Protein AF-A0A9N9JNA2-F1 (afdb_monomer_lite)

Sequence (66 aa):
FLQQSIKDGTIKEEDTEGVEVAVQCIGEAFGVNIEDPDQKTLYTTKAPLLSIFEVAVKTQERITKA

Radius of gyration: 14.93 Å; chains: 1; bounding box: 30×40×25 Å

InterPro domains:
  IPR032374 SGTA, homodimerisation domain [PF16546] (1-55)

Secondary structure (DSSP, 8-state):
-HHHHHHTTSS-HHHHHHHHHHHHHHHHHHT--TT-HHHHHHT--SS-HHHHHHHHHHHHHHHHT-

Organism: NCBI:txid60492

pLDDT: mean 91.39, std 5.79, range [55.22, 97.25]

Foldseek 3Di:
DLVVCLVVVVDPPVCNVVSVVVVVVVCVVVVHDPPDVVSCVVPDDPDDPVVVVVVVVVVVVVVVVD

Structure (mmCIF, N/CA/C/O backbone):
data_AF-A0A9N9JNA2-F1
#
_entry.id   AF-A0A9N9JNA2-F1
#
loop_
_atom_site.group_PDB
_atom_site.id
_atom_site.type_symbol
_atom_site.label_atom_id
_atom_site.label_alt_id
_atom_site.label_comp_id
_atom_site.label_asym_id
_atom_site.label_entity_id
_atom_site.label_seq_id
_atom_site.pdbx_PDB_ins_code
_atom_site.Cartn_x
_atom_site.Cartn_y
_atom_site.Cartn_z
_atom_site.occupancy
_atom_site.B_iso_or_equiv
_atom_site.auth_seq_id
_atom_site.auth_comp_id
_atom_site.auth_asym_id
_atom_site.auth_atom_id
_atom_site.pdbx_PDB_model_num
ATOM 1 N N . PHE A 1 1 ? 0.089 -0.730 3.276 1.00 89.50 1 PHE A N 1
ATOM 2 C CA . PHE A 1 1 ? -0.417 0.636 3.523 1.00 89.50 1 PHE A CA 1
ATOM 3 C C . PHE A 1 1 ? -1.901 0.598 3.842 1.00 89.50 1 PHE A C 1
ATOM 5 O O . PHE A 1 1 ? -2.203 0.755 5.004 1.00 89.50 1 PHE A O 1
ATOM 12 N N . LEU A 1 2 ? -2.795 0.253 2.906 1.00 91.44 2 LEU A N 1
ATOM 13 C CA . LEU A 1 2 ? -4.249 0.206 3.162 1.00 91.44 2 LEU A CA 1
ATOM 14 C C . LEU A 1 2 ? -4.638 -0.642 4.392 1.00 91.44 2 LEU A C 1
ATOM 16 O O . LEU A 1 2 ? -5.287 -0.146 5.301 1.00 91.44 2 LEU A O 1
ATOM 20 N N . GLN A 1 3 ? -4.118 -1.870 4.495 1.00 89.31 3 GLN A N 1
ATOM 21 C CA . GLN A 1 3 ? -4.304 -2.722 5.684 1.00 89.31 3 GLN A CA 1
ATOM 22 C C . GLN A 1 3 ? -3.747 -2.112 6.985 1.00 89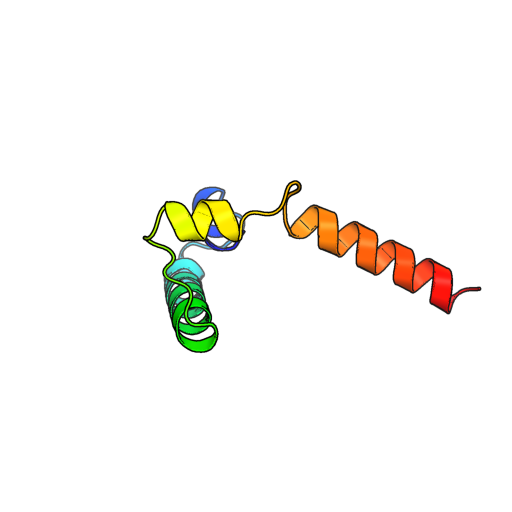.31 3 GLN A C 1
ATOM 24 O O . GLN A 1 3 ? -4.231 -2.417 8.068 1.00 89.31 3 GLN A O 1
ATOM 29 N N . GLN A 1 4 ? -2.696 -1.293 6.894 1.00 89.19 4 GLN A N 1
ATOM 30 C CA . GLN A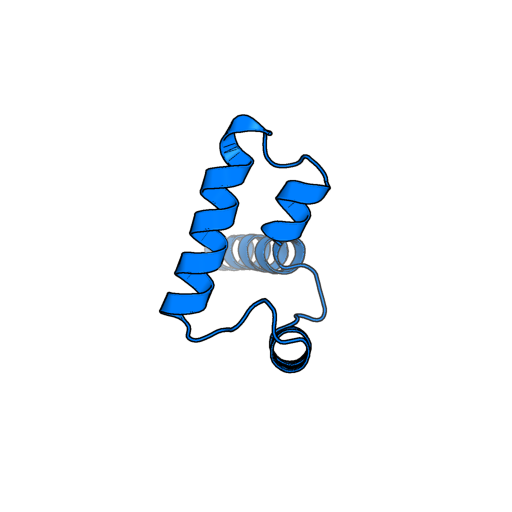 1 4 ? -2.131 -0.594 8.050 1.00 89.19 4 GLN A CA 1
ATOM 31 C C . GLN A 1 4 ? -3.028 0.583 8.443 1.00 89.19 4 GLN A C 1
ATOM 33 O O . GLN A 1 4 ? -3.315 0.728 9.621 1.00 89.19 4 GLN A O 1
ATOM 38 N N . SER A 1 5 ? -3.530 1.333 7.458 1.00 89.75 5 SER A N 1
ATOM 39 C CA . SER A 1 5 ? -4.446 2.463 7.639 1.00 89.75 5 SER A CA 1
ATOM 40 C C . SER A 1 5 ? -5.792 2.061 8.253 1.00 89.75 5 SER A C 1
ATOM 42 O O . SER A 1 5 ? -6.420 2.866 8.932 1.00 89.75 5 SER A O 1
ATOM 44 N N . ILE A 1 6 ? -6.226 0.815 8.039 1.00 90.31 6 ILE A N 1
ATOM 45 C CA . ILE A 1 6 ? -7.350 0.215 8.775 1.00 90.31 6 ILE A CA 1
ATOM 46 C C . ILE A 1 6 ? -6.959 -0.013 10.244 1.00 90.31 6 ILE A C 1
ATOM 48 O O . ILE A 1 6 ? -7.671 0.388 11.157 1.00 90.31 6 ILE A O 1
ATOM 52 N N . LYS A 1 7 ? -5.802 -0.640 10.491 1.00 88.50 7 LYS A N 1
ATOM 53 C CA . LYS A 1 7 ? -5.361 -1.035 11.841 1.00 88.50 7 LYS A CA 1
ATOM 54 C C . LYS A 1 7 ? -5.011 0.131 12.759 1.00 88.50 7 LYS A C 1
ATOM 56 O O . LYS A 1 7 ? -5.169 0.006 13.968 1.00 88.50 7 LYS A O 1
ATOM 61 N N . ASP A 1 8 ? -4.467 1.212 12.214 1.00 89.12 8 ASP A N 1
ATOM 62 C CA . ASP A 1 8 ? -4.052 2.382 12.992 1.00 89.12 8 ASP A CA 1
ATOM 63 C C . ASP A 1 8 ? -5.161 3.434 13.157 1.00 89.12 8 ASP A C 1
ATOM 65 O O . ASP A 1 8 ? -4.936 4.453 13.808 1.00 89.12 8 ASP A O 1
ATOM 69 N N . GLY A 1 9 ? -6.358 3.178 12.613 1.00 86.06 9 GLY A N 1
ATOM 70 C CA . GLY A 1 9 ? -7.506 4.078 12.715 1.00 86.06 9 GLY A CA 1
ATOM 71 C C . GLY A 1 9 ? -7.407 5.323 11.832 1.00 86.06 9 GLY A C 1
ATOM 72 O O . GLY A 1 9 ? -8.190 6.255 12.012 1.00 86.06 9 GLY A O 1
ATOM 73 N N . THR A 1 10 ? -6.471 5.363 10.874 1.00 89.06 10 THR A N 1
ATOM 74 C CA . THR A 1 10 ? -6.429 6.419 9.846 1.00 89.06 10 THR A CA 1
ATOM 75 C C . THR A 1 10 ? -7.704 6.415 9.001 1.00 89.06 10 THR A C 1
ATOM 77 O O . THR A 1 10 ? -8.134 7.463 8.516 1.00 89.06 10 THR A O 1
ATOM 80 N N . ILE A 1 11 ? -8.309 5.241 8.819 1.00 91.38 11 ILE A N 1
ATOM 81 C CA . ILE A 1 11 ? -9.596 5.064 8.151 1.00 91.38 11 ILE A CA 1
ATOM 82 C C . ILE A 1 11 ? -10.688 4.882 9.197 1.00 91.38 11 ILE A C 1
ATOM 84 O O . ILE A 1 11 ? -10.501 4.197 10.202 1.00 91.38 11 ILE A O 1
ATOM 88 N N . LYS A 1 12 ? -11.833 5.524 8.960 1.00 92.94 12 LYS A N 1
ATOM 89 C CA . LYS A 1 12 ? -12.998 5.384 9.827 1.00 92.94 12 LYS A CA 1
ATOM 90 C C . LYS A 1 12 ? -13.524 3.953 9.786 1.00 92.94 12 LYS A C 1
ATOM 92 O O . LYS A 1 12 ? -13.468 3.285 8.758 1.00 92.94 12 LYS A O 1
ATOM 97 N N . GLU A 1 13 ? -14.123 3.513 10.884 1.00 90.75 13 GLU A N 1
ATOM 98 C CA . GLU A 1 13 ? -14.703 2.170 10.979 1.00 90.75 13 GLU A CA 1
ATOM 99 C C . GLU A 1 13 ? -15.752 1.911 9.879 1.00 90.75 13 GLU A C 1
ATOM 101 O O . GLU A 1 13 ? -15.713 0.868 9.235 1.00 90.75 13 GLU A O 1
ATOM 106 N N . GLU A 1 14 ? -16.590 2.910 9.566 1.00 93.50 14 GLU A N 1
ATOM 107 C CA . GLU A 1 14 ? -17.597 2.860 8.488 1.00 93.50 1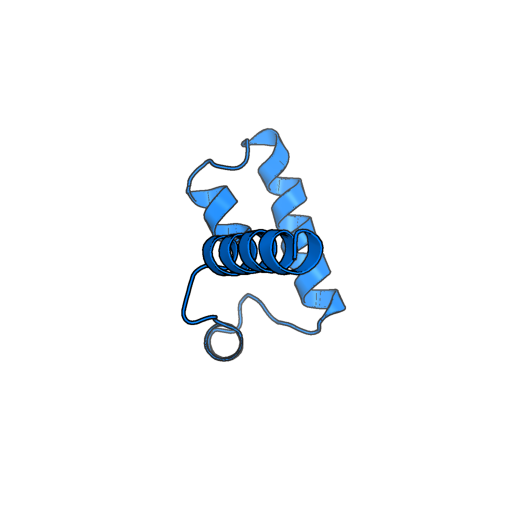4 GLU A CA 1
ATOM 108 C C . GLU A 1 14 ? -17.011 2.633 7.082 1.00 93.50 14 GLU A C 1
ATOM 110 O O . GLU A 1 14 ? -17.681 2.076 6.217 1.00 93.50 14 GLU A O 1
ATOM 115 N N . ASP A 1 15 ? -15.749 3.014 6.866 1.00 93.94 15 ASP A N 1
ATOM 116 C CA . ASP A 1 15 ? -15.057 2.904 5.579 1.00 93.94 15 ASP A CA 1
ATOM 117 C C . ASP A 1 15 ? -14.175 1.641 5.490 1.00 93.94 15 ASP A C 1
ATOM 119 O O . ASP A 1 15 ? -13.599 1.352 4.438 1.00 93.94 15 ASP A O 1
ATOM 123 N N . THR A 1 16 ? -14.049 0.875 6.582 1.00 94.19 16 THR A N 1
ATOM 124 C CA . THR A 1 16 ? -13.126 -0.271 6.667 1.00 94.19 16 THR A CA 1
ATOM 125 C C . THR A 1 16 ? -13.470 -1.354 5.649 1.00 94.19 16 THR A C 1
ATOM 127 O O . THR A 1 16 ? -12.594 -1.781 4.898 1.00 94.19 16 THR A O 1
ATOM 130 N N . GLU A 1 17 ? -14.744 -1.740 5.559 1.00 94.31 17 GLU A N 1
ATOM 131 C CA . GLU A 1 17 ? -15.207 -2.774 4.625 1.00 94.31 17 GLU A CA 1
ATOM 132 C C . GLU A 1 17 ? -14.917 -2.388 3.166 1.00 94.31 17 GLU A C 1
ATOM 134 O O . GLU A 1 17 ? -14.381 -3.184 2.394 1.00 94.31 17 GLU A O 1
ATOM 139 N N . GLY A 1 18 ? -15.178 -1.130 2.794 1.00 96.19 18 GLY A N 1
ATOM 140 C CA . GLY A 1 18 ? -14.901 -0.638 1.443 1.00 96.19 18 GLY A CA 1
ATOM 141 C C . GLY A 1 18 ? -13.414 -0.698 1.085 1.00 96.19 18 GLY A C 1
ATOM 142 O O . GLY A 1 18 ? -13.048 -1.011 -0.050 1.00 96.19 18 GLY A O 1
ATOM 143 N N . VAL A 1 19 ? -12.538 -0.445 2.057 1.00 95.31 19 VAL A N 1
ATOM 144 C CA . VAL A 1 19 ? -11.087 -0.519 1.858 1.00 95.31 19 VAL A CA 1
ATOM 145 C C . VAL A 1 19 ? -10.606 -1.966 1.790 1.00 95.31 19 VAL A C 1
ATOM 147 O O . VAL A 1 19 ? -9.707 -2.253 0.999 1.00 95.31 19 VAL A O 1
ATOM 150 N N . GLU A 1 20 ? -11.198 -2.890 2.545 1.00 93.75 20 GLU A N 1
ATOM 151 C CA . GLU A 1 20 ? -10.899 -4.322 2.422 1.00 93.75 20 GLU A CA 1
ATOM 152 C C . GLU A 1 20 ? -11.268 -4.859 1.035 1.00 93.75 20 GLU A C 1
ATOM 154 O O . GLU A 1 20 ? -10.438 -5.510 0.393 1.00 93.75 20 GLU A O 1
ATOM 159 N N . VAL A 1 21 ? -12.446 -4.492 0.521 1.00 95.38 21 VAL A N 1
ATOM 160 C CA . VAL A 1 21 ? -12.858 -4.819 -0.854 1.00 95.38 21 VAL A CA 1
ATOM 161 C C . VAL A 1 21 ? -11.878 -4.223 -1.866 1.00 95.38 21 VAL A C 1
ATOM 163 O O . VAL A 1 21 ? -11.440 -4.911 -2.787 1.00 95.38 21 VAL A O 1
ATOM 166 N N . ALA A 1 22 ? -11.458 -2.968 -1.686 1.00 95.69 22 ALA A N 1
ATOM 167 C CA . ALA A 1 22 ? -10.473 -2.349 -2.570 1.00 95.69 22 ALA A CA 1
ATOM 168 C C . ALA A 1 22 ? -9.126 -3.095 -2.563 1.00 95.69 22 ALA A C 1
ATOM 170 O O . ALA A 1 22 ? -8.526 -3.282 -3.621 1.00 95.69 22 ALA A O 1
ATOM 171 N N . VAL A 1 23 ? -8.651 -3.552 -1.398 1.00 93.62 23 VAL A N 1
ATOM 172 C CA . VAL A 1 23 ? -7.416 -4.348 -1.283 1.00 93.62 23 VAL A CA 1
ATOM 173 C C . VAL A 1 23 ? -7.529 -5.658 -2.069 1.00 93.62 23 VAL A C 1
ATOM 175 O O . VAL A 1 23 ? -6.578 -6.015 -2.767 1.00 93.62 23 VAL A O 1
ATOM 178 N N . GLN A 1 24 ? -8.675 -6.341 -2.001 1.00 93.56 24 GLN A N 1
ATOM 179 C CA . GLN A 1 24 ? -8.933 -7.569 -2.762 1.00 93.56 24 GLN A CA 1
ATOM 180 C C . GLN A 1 24 ? -8.969 -7.302 -4.272 1.00 93.56 24 GLN A C 1
ATOM 182 O O . GLN A 1 24 ? -8.217 -7.930 -5.014 1.00 93.56 24 GLN A O 1
ATOM 187 N N . CYS A 1 25 ? -9.741 -6.305 -4.719 1.00 96.19 25 CYS A N 1
ATOM 188 C CA . CYS A 1 25 ? -9.824 -5.922 -6.131 1.00 96.19 25 CYS A CA 1
ATOM 189 C C . CYS A 1 25 ? -8.454 -5.549 -6.722 1.00 96.19 25 CYS A C 1
ATOM 191 O O . CYS A 1 25 ? -8.155 -5.888 -7.864 1.00 96.19 25 CYS A O 1
ATOM 193 N N . ILE A 1 26 ? -7.603 -4.856 -5.955 1.00 94.81 26 ILE A N 1
ATOM 194 C CA . ILE A 1 26 ? -6.226 -4.541 -6.368 1.00 94.81 26 ILE A CA 1
ATOM 195 C C . ILE A 1 26 ? -5.401 -5.828 -6.489 1.00 94.81 26 ILE A C 1
ATOM 197 O O . ILE A 1 2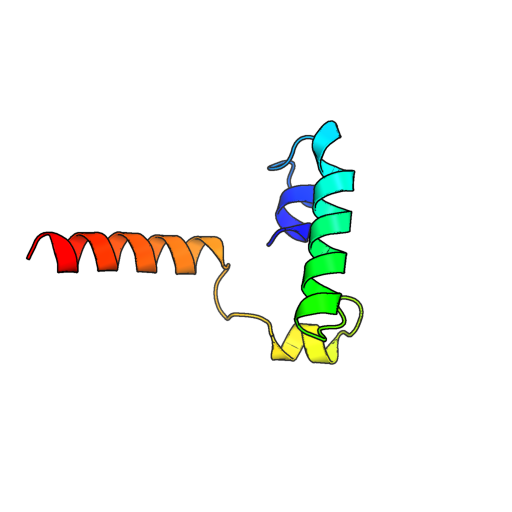6 ? -4.687 -5.997 -7.476 1.00 94.81 26 ILE A O 1
ATOM 201 N N . GLY A 1 27 ? -5.503 -6.738 -5.516 1.00 93.69 27 GLY A N 1
ATOM 202 C CA . GLY A 1 27 ? -4.841 -8.043 -5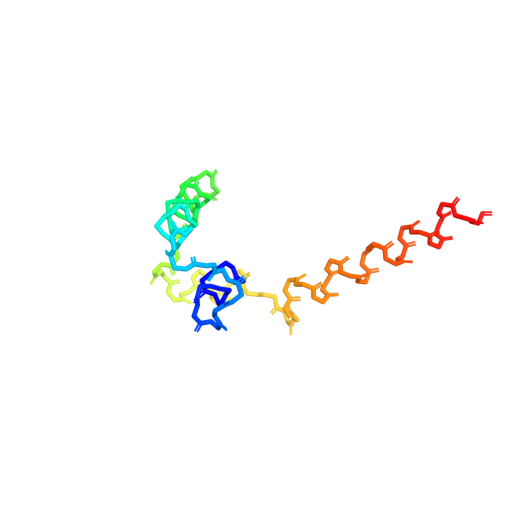.575 1.00 93.69 27 GLY A CA 1
ATOM 203 C C . GLY A 1 27 ? -5.202 -8.807 -6.848 1.00 93.69 27 GLY A C 1
ATOM 204 O O . GLY A 1 27 ? -4.316 -9.219 -7.593 1.00 93.69 27 GLY A O 1
ATOM 205 N N . GLU A 1 28 ? -6.491 -8.899 -7.165 1.00 94.38 28 GLU A N 1
ATOM 206 C CA . GLU A 1 28 ? -6.982 -9.556 -8.380 1.00 94.38 28 GLU A CA 1
ATOM 207 C C . GLU A 1 28 ? -6.503 -8.862 -9.661 1.00 94.38 28 GLU A C 1
ATOM 209 O O . GLU A 1 28 ? -5.971 -9.519 -10.557 1.00 94.38 28 GLU A O 1
ATOM 214 N N . ALA A 1 29 ? -6.633 -7.534 -9.740 1.00 97.25 29 ALA A N 1
ATOM 215 C CA . ALA A 1 29 ? -6.268 -6.761 -10.926 1.00 97.25 29 ALA A CA 1
ATOM 216 C C . ALA A 1 29 ? -4.778 -6.873 -11.285 1.00 97.25 29 ALA A C 1
ATOM 218 O O . ALA A 1 29 ? -4.422 -6.823 -12.464 1.00 97.25 29 ALA A O 1
ATOM 219 N N . PHE A 1 30 ? -3.910 -7.026 -10.283 1.00 94.38 30 PHE A N 1
ATOM 220 C CA . PHE A 1 30 ? -2.463 -7.145 -10.471 1.00 94.38 30 PHE A CA 1
ATOM 221 C C . PHE A 1 30 ? -1.932 -8.578 -10.317 1.00 94.38 30 PHE A C 1
ATOM 223 O O . PHE A 1 30 ? -0.727 -8.786 -10.449 1.00 94.38 30 PHE A O 1
ATOM 230 N N . GLY A 1 31 ? -2.797 -9.566 -10.061 1.00 93.81 31 GLY A N 1
ATOM 231 C CA . GLY A 1 31 ? -2.395 -10.958 -9.837 1.00 93.81 31 GLY A CA 1
ATOM 232 C C . GLY A 1 31 ? -1.540 -11.161 -8.579 1.00 93.81 31 GLY A C 1
ATOM 233 O O . GLY A 1 31 ? -0.689 -12.046 -8.556 1.00 93.81 31 GLY A O 1
ATOM 234 N N . VAL A 1 32 ? -1.738 -10.330 -7.555 1.00 92.94 32 VAL A N 1
ATOM 235 C CA . VAL A 1 32 ? -1.016 -10.378 -6.279 1.00 92.94 32 VAL A CA 1
ATOM 236 C C . VAL A 1 32 ? -1.875 -11.069 -5.229 1.00 92.94 32 VAL A C 1
ATOM 238 O O . VAL A 1 32 ? -2.981 -10.623 -4.923 1.00 92.94 32 VAL A O 1
ATOM 241 N N . ASN A 1 33 ? -1.334 -12.114 -4.609 1.00 91.56 33 ASN A N 1
ATOM 242 C CA . ASN A 1 33 ? -1.944 -12.735 -3.443 1.00 91.56 33 ASN A CA 1
ATOM 243 C C . ASN A 1 33 ? -1.433 -12.063 -2.159 1.00 91.56 33 ASN A C 1
ATOM 245 O O . ASN A 1 33 ? -0.275 -12.210 -1.775 1.00 91.56 33 ASN A O 1
ATOM 249 N N . ILE A 1 34 ? -2.312 -11.333 -1.475 1.00 84.81 34 ILE A N 1
ATOM 250 C CA . ILE A 1 34 ? -1.991 -10.603 -0.237 1.00 84.81 34 ILE A CA 1
ATOM 251 C C . ILE A 1 34 ? -1.803 -11.511 0.988 1.00 84.81 34 ILE A C 1
ATOM 253 O O . ILE A 1 34 ? -1.254 -11.064 2.001 1.00 84.81 34 ILE A O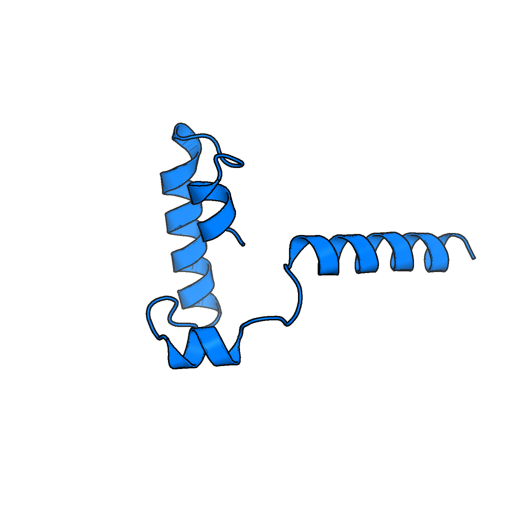 1
ATOM 257 N N . GLU A 1 35 ? -2.271 -12.757 0.911 1.00 88.94 35 GLU A N 1
ATOM 258 C CA . GLU A 1 35 ? -2.129 -13.772 1.959 1.00 88.94 35 GLU A CA 1
ATOM 259 C C . GLU A 1 35 ? -0.859 -14.615 1.778 1.00 88.94 35 GLU A C 1
ATOM 261 O O . GLU A 1 35 ? -0.443 -15.309 2.704 1.00 88.94 35 GLU A O 1
ATOM 266 N N . ASP A 1 36 ? -0.212 -14.521 0.612 1.00 93.31 36 ASP A N 1
ATOM 267 C CA . ASP A 1 36 ? 1.036 -15.211 0.300 1.00 93.31 36 ASP A CA 1
ATOM 268 C C . ASP A 1 36 ? 2.238 -14.455 0.917 1.00 93.31 36 ASP A C 1
ATOM 270 O O . ASP A 1 36 ? 2.549 -13.323 0.517 1.00 93.31 36 ASP A O 1
ATOM 274 N N . PRO A 1 37 ? 2.937 -15.046 1.906 1.00 92.06 37 PRO A N 1
ATOM 275 C CA . PRO A 1 37 ? 4.057 -14.394 2.579 1.00 92.06 37 PRO A CA 1
ATOM 276 C C . PRO A 1 37 ? 5.271 -14.169 1.663 1.00 92.06 37 PRO A C 1
ATOM 278 O O . PRO A 1 37 ? 6.012 -13.200 1.877 1.00 92.06 37 PRO A O 1
ATOM 281 N N . ASP A 1 38 ? 5.466 -14.999 0.635 1.00 94.75 38 ASP A N 1
ATOM 282 C CA . ASP A 1 38 ? 6.586 -14.868 -0.299 1.00 94.75 38 ASP A CA 1
ATOM 283 C C . ASP A 1 38 ? 6.355 -13.674 -1.227 1.00 94.75 38 ASP A C 1
ATOM 285 O O . ASP A 1 38 ? 7.232 -12.818 -1.381 1.00 94.75 38 ASP A O 1
ATOM 289 N N . GLN A 1 39 ? 5.137 -13.535 -1.757 1.00 93.12 39 GLN A N 1
ATOM 290 C CA . GLN A 1 39 ? 4.750 -12.362 -2.548 1.00 93.12 39 GLN A CA 1
ATOM 291 C C . GLN A 1 39 ? 4.775 -11.083 -1.719 1.00 93.12 39 GLN A C 1
ATOM 293 O O . GLN A 1 39 ? 5.273 -10.051 -2.172 1.00 93.12 39 GLN A O 1
ATOM 298 N N . LYS A 1 40 ? 4.307 -11.140 -0.471 1.00 88.62 40 LYS A N 1
ATOM 299 C CA . LYS A 1 40 ? 4.375 -9.997 0.442 1.00 88.62 40 LYS A CA 1
ATOM 300 C C . LYS A 1 40 ? 5.812 -9.532 0.669 1.00 88.62 40 LYS A C 1
ATOM 302 O O . LYS A 1 40 ? 6.060 -8.327 0.727 1.00 88.62 40 LYS A O 1
ATOM 307 N N . THR A 1 41 ? 6.752 -10.468 0.772 1.00 90.69 41 THR A N 1
ATOM 308 C CA . THR A 1 41 ? 8.183 -10.164 0.898 1.00 90.69 41 THR A CA 1
ATOM 309 C C . THR A 1 41 ? 8.744 -9.594 -0.406 1.00 90.69 41 THR A C 1
ATOM 311 O O . THR A 1 41 ? 9.450 -8.588 -0.372 1.00 90.69 41 THR A O 1
ATOM 314 N N . LEU A 1 42 ? 8.382 -10.178 -1.552 1.00 92.25 42 LEU A N 1
ATOM 315 C CA . LEU A 1 42 ? 8.832 -9.753 -2.880 1.00 92.25 42 LEU A CA 1
ATOM 316 C C . LEU A 1 42 ? 8.366 -8.335 -3.247 1.00 92.25 42 LEU A C 1
ATOM 318 O O . LEU A 1 42 ? 9.138 -7.558 -3.805 1.00 92.25 42 LEU A O 1
ATOM 322 N N . TYR A 1 43 ? 7.117 -7.992 -2.928 1.00 90.31 43 TYR A N 1
ATOM 323 C CA . TYR A 1 43 ? 6.493 -6.713 -3.289 1.00 90.31 43 TYR A CA 1
ATOM 324 C C . TYR A 1 43 ? 6.588 -5.643 -2.192 1.00 90.31 43 TYR A C 1
ATOM 326 O O . TYR A 1 43 ? 6.102 -4.523 -2.365 1.00 90.31 43 TYR A O 1
ATOM 334 N N . THR A 1 44 ? 7.224 -5.952 -1.059 1.00 89.50 44 THR A N 1
ATOM 335 C CA . THR A 1 44 ? 7.460 -4.972 0.006 1.00 89.50 44 THR A CA 1
ATOM 336 C C . THR A 1 44 ? 8.494 -3.930 -0.415 1.00 89.50 44 THR A C 1
ATOM 338 O O . THR A 1 44 ? 9.567 -4.233 -0.934 1.00 89.50 44 THR A O 1
ATOM 341 N N . THR A 1 45 ? 8.200 -2.665 -0.123 1.00 91.00 45 THR A N 1
ATOM 342 C CA . THR A 1 45 ? 9.128 -1.548 -0.299 1.00 91.00 45 THR A CA 1
ATOM 343 C C . THR A 1 45 ? 9.987 -1.335 0.951 1.00 91.00 45 THR A C 1
ATOM 345 O O . THR A 1 45 ? 9.539 -1.539 2.076 1.00 91.00 45 THR A O 1
ATOM 348 N N . LYS A 1 46 ? 11.227 -0.851 0.777 1.00 90.19 46 LYS A N 1
ATOM 349 C CA . LYS A 1 46 ? 12.145 -0.546 1.900 1.00 90.19 46 LYS A CA 1
ATOM 350 C C . LYS A 1 46 ? 11.655 0.581 2.818 1.00 90.19 46 LYS A C 1
ATOM 352 O O . LYS A 1 46 ? 12.089 0.670 3.960 1.00 90.19 46 LYS A O 1
ATOM 357 N N . ALA A 1 47 ? 10.796 1.454 2.301 1.00 91.38 47 ALA A N 1
ATOM 358 C CA . ALA A 1 47 ? 10.166 2.542 3.036 1.00 91.38 47 ALA A CA 1
ATOM 359 C C . ALA A 1 47 ? 8.639 2.455 2.879 1.00 91.38 47 ALA A C 1
ATOM 361 O O . ALA A 1 47 ? 8.175 1.926 1.863 1.00 91.38 47 ALA A O 1
ATOM 362 N N . PRO A 1 48 ? 7.845 2.981 3.829 1.00 89.44 48 PRO A N 1
ATOM 363 C CA . PRO A 1 48 ? 6.395 3.048 3.684 1.00 89.44 48 PRO A CA 1
ATOM 364 C C . PRO A 1 48 ? 5.983 3.812 2.420 1.00 89.44 48 PRO A C 1
ATOM 366 O O . PRO A 1 48 ? 6.585 4.832 2.082 1.00 89.44 48 PRO A O 1
ATOM 369 N N . LEU A 1 49 ? 4.922 3.349 1.750 1.00 91.75 49 LEU A N 1
ATOM 370 C CA . LEU A 1 49 ? 4.418 3.966 0.514 1.00 91.75 49 LEU A CA 1
ATOM 371 C C . LEU A 1 49 ? 4.139 5.469 0.669 1.00 91.75 49 LEU A C 1
ATOM 373 O O . LEU A 1 49 ? 4.472 6.236 -0.227 1.00 91.75 49 LEU A O 1
ATOM 377 N N . LEU A 1 50 ? 3.606 5.901 1.820 1.00 90.06 50 LEU A N 1
ATOM 378 C CA . LEU A 1 50 ? 3.335 7.317 2.088 1.00 90.06 50 LEU A CA 1
ATOM 379 C C . LEU A 1 50 ? 4.608 8.172 2.001 1.00 90.06 50 LEU A C 1
ATOM 381 O O . LEU A 1 50 ? 4.627 9.178 1.300 1.00 90.06 50 LEU A O 1
ATOM 385 N N . SER A 1 51 ? 5.703 7.721 2.622 1.00 92.44 51 SER A N 1
ATOM 386 C CA . SER A 1 51 ? 6.993 8.417 2.568 1.00 92.44 51 SER A CA 1
ATOM 387 C C . SER A 1 51 ? 7.557 8.478 1.146 1.00 92.44 51 SER A C 1
ATOM 389 O O . SER A 1 51 ? 8.139 9.488 0.754 1.00 92.44 51 SER A O 1
ATOM 391 N N . ILE A 1 52 ? 7.369 7.416 0.354 1.00 94.12 52 ILE A N 1
ATOM 392 C CA . ILE A 1 52 ? 7.788 7.382 -1.055 1.00 94.12 52 ILE A CA 1
ATOM 393 C C . ILE A 1 52 ? 6.996 8.418 -1.866 1.00 94.12 52 ILE A C 1
ATOM 395 O O . ILE A 1 52 ? 7.594 9.201 -2.608 1.00 94.12 52 ILE A O 1
ATOM 399 N N . PHE A 1 53 ? 5.672 8.465 -1.698 1.00 93.25 53 PHE A N 1
ATOM 400 C CA . PHE A 1 53 ? 4.818 9.415 -2.411 1.00 93.25 53 PHE A CA 1
ATOM 401 C C . PHE A 1 53 ? 5.100 10.866 -2.020 1.00 93.25 53 PHE A C 1
ATOM 403 O O . PHE A 1 53 ? 5.193 11.717 -2.901 1.00 93.25 53 PHE A O 1
ATOM 410 N N . GLU A 1 54 ? 5.326 11.161 -0.741 1.00 93.81 54 GLU A N 1
ATOM 411 C CA . GLU A 1 54 ? 5.696 12.511 -0.300 1.00 93.81 54 GLU A CA 1
ATOM 412 C C . GLU A 1 54 ? 6.990 13.010 -0.952 1.00 93.81 54 GLU A C 1
ATOM 414 O O . GLU A 1 54 ? 7.069 14.161 -1.393 1.00 93.81 54 GLU A O 1
ATOM 419 N N . VAL A 1 55 ? 8.016 12.156 -1.029 1.00 95.19 55 VAL A N 1
ATOM 420 C CA . VAL A 1 55 ? 9.280 12.500 -1.695 1.00 95.19 55 VAL A CA 1
ATOM 421 C C . VAL A 1 55 ? 9.059 12.725 -3.189 1.00 95.19 55 VAL A C 1
ATOM 423 O O . VAL A 1 55 ? 9.619 13.674 -3.746 1.00 95.19 55 VAL A O 1
ATOM 426 N N . ALA A 1 56 ? 8.238 11.891 -3.832 1.00 94.88 56 ALA A N 1
ATOM 427 C CA . ALA A 1 56 ? 7.913 12.031 -5.247 1.00 94.88 56 ALA A CA 1
ATOM 428 C C . ALA A 1 56 ? 7.202 13.364 -5.534 1.00 94.88 56 ALA A C 1
ATOM 430 O O . ALA A 1 56 ? 7.670 14.121 -6.384 1.00 94.88 56 ALA A O 1
ATOM 431 N N . VAL A 1 57 ? 6.162 13.704 -4.765 1.00 95.44 57 VAL A N 1
ATOM 432 C CA . VAL A 1 57 ? 5.415 14.969 -4.894 1.00 95.44 57 VAL A CA 1
ATOM 433 C C . VAL A 1 57 ? 6.340 16.171 -4.698 1.00 95.44 57 VAL A C 1
ATOM 435 O O . VAL A 1 57 ? 6.436 17.021 -5.581 1.00 95.44 57 VAL A O 1
ATOM 438 N N . LYS A 1 58 ? 7.125 16.207 -3.611 1.00 95.00 58 LYS A N 1
ATOM 439 C CA . LYS A 1 58 ? 8.093 17.295 -3.352 1.00 95.00 58 LYS A CA 1
ATOM 440 C C . LYS A 1 58 ? 9.153 17.424 -4.447 1.00 95.00 58 LYS A C 1
ATOM 442 O O . LYS A 1 58 ? 9.721 18.494 -4.660 1.00 95.00 58 LYS A O 1
ATOM 447 N N . THR A 1 59 ? 9.502 16.326 -5.107 1.00 95.06 59 THR A N 1
ATOM 448 C CA . THR A 1 59 ? 10.474 16.341 -6.206 1.00 95.06 59 THR A CA 1
ATOM 449 C C . THR A 1 59 ? 9.839 16.858 -7.488 1.00 95.06 59 THR A C 1
ATOM 451 O O . THR A 1 59 ? 10.431 17.714 -8.139 1.00 95.06 59 THR A O 1
ATOM 454 N N . GLN A 1 60 ? 8.615 16.436 -7.800 1.00 94.25 60 GLN A N 1
ATOM 455 C CA . GLN A 1 60 ? 7.851 16.959 -8.928 1.00 94.25 60 GLN A CA 1
ATOM 456 C C . GLN A 1 60 ? 7.602 18.465 -8.789 1.00 94.25 60 GLN A C 1
ATOM 458 O O . GLN A 1 60 ? 7.831 19.207 -9.737 1.00 94.25 60 GLN A O 1
ATOM 463 N N . GLU A 1 61 ? 7.224 18.944 -7.603 1.00 94.44 61 GLU A N 1
ATOM 464 C CA . GLU A 1 61 ? 7.054 20.377 -7.336 1.00 94.44 61 GLU A CA 1
ATOM 465 C C . GLU A 1 61 ? 8.336 21.181 -7.576 1.00 94.44 61 GLU A C 1
ATOM 467 O O . GLU A 1 61 ? 8.271 22.295 -8.090 1.00 94.44 61 GLU A O 1
ATOM 472 N N . ARG A 1 62 ? 9.501 20.626 -7.214 1.00 91.25 62 ARG A N 1
ATOM 473 C CA . ARG A 1 62 ? 10.803 21.262 -7.461 1.00 91.25 62 ARG A CA 1
ATOM 474 C C . ARG A 1 62 ? 11.146 21.311 -8.946 1.00 91.25 62 ARG A C 1
ATOM 476 O O . ARG A 1 62 ? 11.655 22.329 -9.389 1.00 91.25 62 ARG A O 1
ATOM 483 N N . ILE A 1 63 ? 10.858 20.244 -9.692 1.00 92.56 63 ILE A N 1
ATOM 484 C CA . ILE A 1 63 ? 11.112 20.175 -11.138 1.00 92.56 63 ILE A CA 1
ATOM 485 C C . ILE A 1 63 ? 10.182 21.127 -11.899 1.00 92.56 63 ILE A C 1
ATOM 487 O O . ILE A 1 63 ? 10.642 21.831 -12.782 1.00 92.56 63 ILE A O 1
ATOM 491 N N . THR A 1 64 ? 8.897 21.193 -11.544 1.00 85.31 64 THR A N 1
ATOM 492 C CA . THR A 1 64 ? 7.915 22.057 -12.226 1.00 85.31 64 THR A CA 1
ATOM 493 C C . THR A 1 64 ? 8.104 23.549 -11.915 1.00 85.31 64 THR A C 1
ATOM 495 O O . THR A 1 64 ? 7.648 24.394 -12.678 1.00 85.31 64 THR A O 1
ATOM 498 N N . LYS A 1 65 ? 8.738 23.892 -10.783 1.00 71.62 65 LYS A N 1
ATOM 499 C CA . LYS A 1 65 ? 9.058 25.282 -10.401 1.00 71.62 65 LYS A CA 1
ATOM 500 C C . LYS A 1 65 ? 10.438 25.758 -10.883 1.00 71.62 65 LYS A C 1
ATOM 502 O O . LYS A 1 65 ? 10.751 26.927 -10.657 1.00 71.62 65 LYS A O 1
ATOM 507 N N . ALA A 1 66 ? 11.251 24.875 -11.463 1.00 55.22 66 ALA A N 1
ATOM 508 C CA . ALA A 1 66 ? 12.565 25.181 -12.034 1.00 55.22 66 ALA A CA 1
ATOM 509 C C . ALA A 1 66 ? 12.446 25.509 -13.527 1.00 55.22 66 ALA A C 1
ATOM 511 O O . ALA A 1 66 ? 13.229 26.370 -13.983 1.00 55.22 66 ALA A O 1
#